Protein AF-A0A2X1NN23-F1 (afdb_monomer)

Secondary structure (DSSP, 8-state):
-BGGGSS-HHHHTTTT-S-B----SSS----SSSEEEEEE-TTSS-EEEEE------

Organism: Escherichia coli (NCBI:txid562)

pLDDT: mean 91.58, std 9.56, range [54.22, 96.88]

Mean predicted aligned error: 4.57 Å

Solvent-accessible surface area (backbone atoms only — not comparable to full-atom values): 3971 Å² total; per-residue (Å²): 86,64,29,71,76,46,94,47,65,63,56,31,71,38,79,85,50,89,75,69,44,77,83,76,92,58,101,72,88,77,81,94,65,68,58,46,82,72,46,72,44,95,84,66,87,48,75,42,74,41,71,58,85,71,86,78,128

Foldseek 3Di:
DFQCPDPDCCRNVCVVHGDHDDDDPDPDDDDPADFDFPDADPVRPDTDTDHDDDPDD

Structure (mmCIF, N/CA/C/O backbone):
data_AF-A0A2X1NN23-F1
#
_entry.id   AF-A0A2X1NN23-F1
#
loop_
_atom_site.group_PDB
_atom_site.id
_atom_site.type_symbol
_atom_site.label_atom_id
_atom_site.label_alt_id
_atom_site.label_comp_id
_atom_site.label_asym_id
_atom_site.label_entity_id
_atom_site.label_seq_id
_atom_site.pdbx_PDB_ins_code
_atom_site.Cartn_x
_atom_site.Cartn_y
_atom_site.Cartn_z
_atom_site.occupancy
_atom_site.B_iso_or_equiv
_atom_site.auth_seq_id
_atom_site.auth_comp_id
_atom_site.auth_asym_id
_atom_site.auth_atom_id
_atom_site.pdbx_PDB_model_num
ATOM 1 N N . MET A 1 1 ? -3.993 -11.227 -5.773 1.00 94.25 1 MET A N 1
ATOM 2 C CA . MET A 1 1 ? -3.116 -12.222 -5.125 1.00 94.25 1 MET A CA 1
ATOM 3 C C . MET A 1 1 ? -3.118 -12.024 -3.608 1.00 94.25 1 MET A C 1
ATOM 5 O O . MET A 1 1 ? -3.341 -10.897 -3.166 1.00 94.25 1 MET A O 1
ATOM 9 N N . PRO A 1 2 ? -2.916 -13.088 -2.811 1.00 96.00 2 PRO A N 1
ATOM 10 C CA . PRO A 1 2 ? -2.733 -12.982 -1.360 1.00 96.00 2 PRO A CA 1
ATOM 11 C C . PRO A 1 2 ? -1.526 -12.107 -0.993 1.00 96.00 2 PRO A C 1
ATOM 13 O O . PRO A 1 2 ? -0.529 -12.124 -1.714 1.00 96.00 2 PRO A O 1
ATOM 16 N N . LEU A 1 3 ? -1.589 -11.385 0.134 1.00 96.19 3 LEU A N 1
ATOM 17 C CA . LEU A 1 3 ? -0.481 -10.522 0.576 1.00 96.19 3 LEU A CA 1
ATOM 18 C C . LEU A 1 3 ? 0.811 -11.297 0.867 1.00 96.19 3 LEU A C 1
ATOM 20 O O . LEU A 1 3 ? 1.886 -10.771 0.619 1.00 96.19 3 LEU A O 1
ATOM 24 N N . ILE A 1 4 ? 0.719 -12.561 1.297 1.00 96.19 4 ILE A N 1
ATOM 25 C CA . ILE A 1 4 ? 1.887 -13.417 1.576 1.00 96.19 4 ILE A CA 1
ATOM 26 C C . ILE A 1 4 ? 2.799 -13.652 0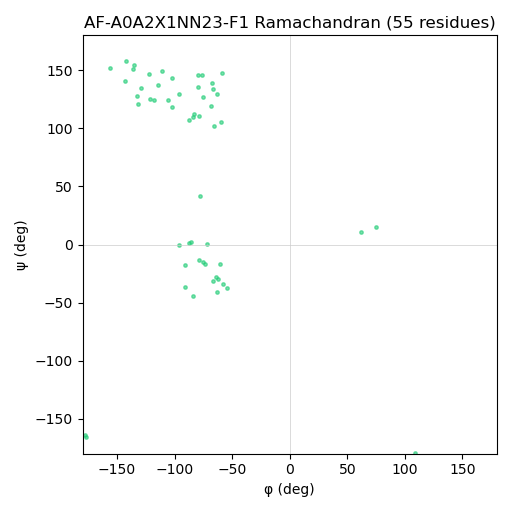.358 1.00 96.19 4 ILE A C 1
ATOM 28 O O . ILE A 1 4 ? 3.927 -14.097 0.522 1.00 96.19 4 ILE A O 1
ATOM 32 N N . HIS A 1 5 ? 2.318 -13.382 -0.860 1.00 96.31 5 HIS A N 1
ATOM 33 C CA . HIS A 1 5 ? 3.100 -13.507 -2.095 1.00 96.31 5 HIS A CA 1
ATOM 34 C C . HIS A 1 5 ? 3.728 -12.177 -2.548 1.00 96.31 5 HIS A C 1
ATOM 36 O O . HIS A 1 5 ? 4.387 -12.134 -3.584 1.00 96.31 5 HIS A O 1
ATOM 42 N N . VAL A 1 6 ? 3.507 -11.082 -1.817 1.00 95.94 6 VAL A N 1
ATOM 43 C CA . VAL A 1 6 ? 4.108 -9.775 -2.109 1.00 95.94 6 VAL A CA 1
ATOM 44 C C . VAL A 1 6 ? 5.544 -9.764 -1.584 1.00 95.94 6 VAL A C 1
ATOM 46 O O . VAL A 1 6 ? 5.797 -10.189 -0.465 1.00 95.94 6 VAL A O 1
ATOM 49 N N . ALA A 1 7 ? 6.492 -9.251 -2.369 1.00 95.44 7 ALA A N 1
ATOM 50 C CA . ALA A 1 7 ? 7.917 -9.238 -2.012 1.00 95.44 7 ALA A CA 1
ATOM 51 C C . ALA A 1 7 ? 8.299 -8.239 -0.892 1.00 95.44 7 ALA A C 1
ATOM 53 O O . ALA A 1 7 ? 9.467 -8.139 -0.530 1.00 95.44 7 ALA A O 1
ATOM 54 N N . ASP A 1 8 ? 7.334 -7.497 -0.348 1.00 94.75 8 ASP A N 1
ATOM 55 C CA . ASP A 1 8 ? 7.522 -6.525 0.729 1.00 94.75 8 ASP A CA 1
ATOM 56 C C . ASP A 1 8 ? 7.040 -7.122 2.057 1.00 94.75 8 ASP A C 1
ATOM 58 O O . ASP A 1 8 ? 5.860 -7.453 2.219 1.00 94.75 8 ASP A O 1
ATOM 62 N N . THR A 1 9 ? 7.954 -7.253 3.019 1.00 95.12 9 THR A N 1
ATOM 63 C CA . THR A 1 9 ? 7.696 -7.886 4.321 1.00 95.12 9 THR A CA 1
ATOM 64 C C . THR A 1 9 ? 6.664 -7.135 5.156 1.00 95.12 9 THR A C 1
ATOM 66 O O . THR A 1 9 ? 5.942 -7.761 5.935 1.00 95.12 9 THR A O 1
ATOM 69 N N . THR A 1 10 ? 6.529 -5.822 4.972 1.00 94.31 10 THR A N 1
ATOM 70 C CA . THR A 1 10 ? 5.541 -4.992 5.673 1.00 94.31 10 THR A CA 1
ATOM 71 C C . THR A 1 10 ? 4.120 -5.422 5.308 1.00 94.31 10 THR A C 1
ATOM 73 O O . THR A 1 10 ? 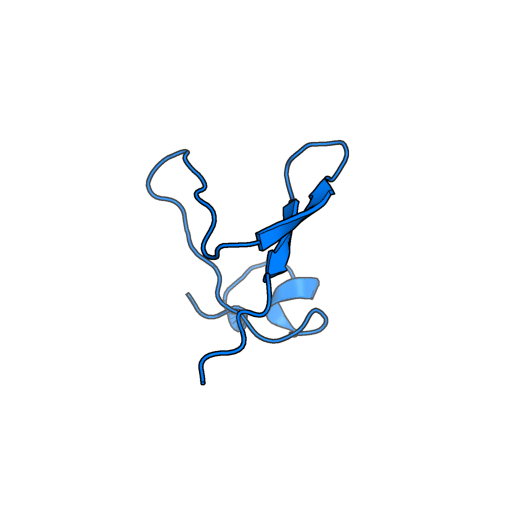3.255 -5.531 6.179 1.00 94.31 10 THR A O 1
ATOM 76 N N . PHE A 1 11 ? 3.888 -5.734 4.029 1.00 94.62 11 PHE A N 1
ATOM 77 C CA . PHE A 1 11 ? 2.600 -6.230 3.541 1.00 94.62 11 PHE A CA 1
ATOM 78 C C . PHE A 1 11 ? 2.449 -7.743 3.732 1.00 94.62 11 PHE A C 1
ATOM 80 O O . PHE A 1 11 ? 1.400 -8.196 4.191 1.00 94.62 11 PHE A O 1
ATOM 87 N N . ALA A 1 12 ? 3.486 -8.527 3.423 1.00 96.38 12 ALA A N 1
ATOM 88 C CA . ALA A 1 12 ? 3.428 -9.988 3.468 1.00 96.38 12 ALA A CA 1
ATOM 89 C C . ALA A 1 12 ? 3.252 -10.551 4.884 1.00 96.38 12 ALA A C 1
ATOM 91 O O . ALA A 1 12 ? 2.596 -11.578 5.055 1.00 96.38 12 ALA A O 1
ATOM 92 N N . SER A 1 13 ? 3.784 -9.862 5.899 1.00 96.12 13 SER A N 1
ATOM 93 C CA . SER A 1 13 ? 3.602 -10.236 7.309 1.00 96.12 13 SER A CA 1
ATOM 94 C C . SER A 1 13 ? 2.201 -9.938 7.851 1.00 96.12 13 SER A C 1
ATOM 96 O O . SER A 1 13 ? 1.832 -10.459 8.902 1.00 96.12 13 SER A O 1
ATOM 98 N N . GLY A 1 14 ? 1.418 -9.095 7.169 1.00 92.88 14 GLY A N 1
ATOM 99 C CA . GLY A 1 14 ? 0.127 -8.621 7.668 1.00 92.88 14 GLY A CA 1
ATOM 100 C C . GLY A 1 14 ? 0.225 -7.573 8.783 1.00 92.88 14 GLY A C 1
ATOM 101 O O . GLY A 1 14 ? -0.785 -7.304 9.432 1.00 92.88 14 GLY A O 1
ATOM 102 N N . LEU A 1 15 ? 1.397 -6.957 8.996 1.00 95.38 15 LEU A N 1
ATOM 103 C CA . LEU A 1 15 ? 1.621 -5.922 10.018 1.00 95.38 15 LEU A CA 1
ATOM 104 C C . LEU A 1 15 ? 0.629 -4.750 9.907 1.00 95.38 15 LEU A C 1
ATOM 106 O O . LEU A 1 15 ? 0.172 -4.222 10.916 1.00 95.38 15 LEU A O 1
ATOM 110 N N . LEU A 1 16 ? 0.277 -4.365 8.678 1.00 92.88 16 LEU A N 1
ATOM 111 C CA . LEU A 1 16 ? -0.652 -3.266 8.383 1.00 92.88 16 LEU A CA 1
ATOM 112 C C . LEU A 1 16 ? -2.128 -3.699 8.347 1.00 92.88 16 L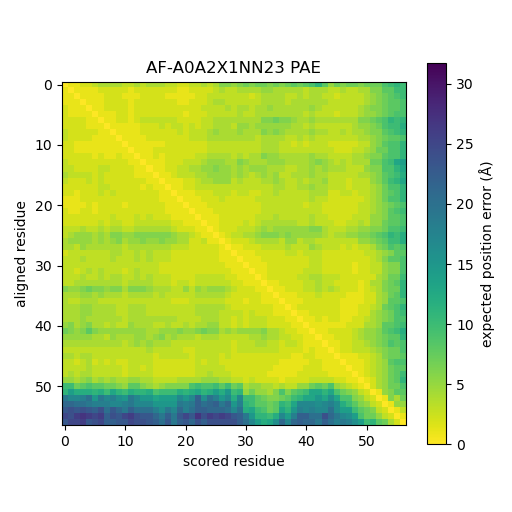EU A C 1
ATOM 114 O O . LEU A 1 16 ? -3.007 -2.880 8.083 1.00 92.88 16 LEU A O 1
ATOM 118 N N . GLY A 1 17 ? -2.409 -4.977 8.605 1.00 94.44 17 GLY A N 1
ATOM 119 C CA . GLY A 1 17 ? -3.745 -5.559 8.557 1.00 94.44 17 GLY A CA 1
ATOM 120 C C . GLY A 1 17 ? -3.965 -6.510 7.380 1.00 94.44 17 GLY A C 1
ATOM 121 O O . GLY A 1 17 ? -3.081 -6.793 6.572 1.00 94.44 17 GLY A O 1
ATOM 122 N N . LYS A 1 18 ? -5.186 -7.050 7.310 1.00 95.31 18 LYS A N 1
ATOM 123 C CA . LYS A 1 18 ? -5.597 -8.000 6.269 1.00 95.31 18 LYS A CA 1
ATOM 124 C C . LYS A 1 18 ? -5.942 -7.267 4.975 1.00 95.31 18 LYS A C 1
ATOM 126 O O . LYS A 1 18 ? -6.545 -6.200 5.003 1.00 95.31 18 LYS A O 1
ATOM 131 N N . GLY A 1 19 ? -5.644 -7.895 3.843 1.00 94.56 19 GLY A N 1
ATOM 132 C CA . GLY A 1 19 ? -5.970 -7.348 2.532 1.00 94.56 19 GLY A CA 1
ATOM 133 C C . GLY A 1 19 ? -5.582 -8.278 1.390 1.00 94.56 19 GLY A C 1
ATOM 134 O O . GLY A 1 19 ? -5.315 -9.465 1.594 1.00 94.56 19 GLY A O 1
ATOM 135 N N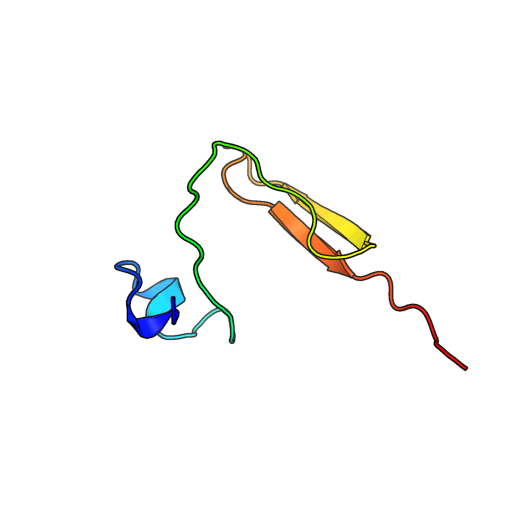 . ILE A 1 20 ? -5.549 -7.716 0.185 1.00 95.94 20 ILE A N 1
ATOM 136 C CA . ILE A 1 20 ? -5.110 -8.381 -1.044 1.00 95.94 20 ILE A CA 1
ATOM 137 C C . ILE A 1 20 ? -4.198 -7.446 -1.838 1.00 95.94 20 ILE A C 1
ATOM 139 O O . ILE A 1 20 ? -4.329 -6.227 -1.749 1.00 95.94 20 ILE A O 1
ATOM 143 N N . ALA A 1 21 ? -3.316 -8.020 -2.652 1.00 95.94 21 ALA A N 1
ATOM 144 C CA . ALA A 1 21 ? -2.548 -7.282 -3.647 1.00 95.94 21 ALA A CA 1
ATOM 145 C C . ALA A 1 21 ? -3.141 -7.499 -5.042 1.00 95.94 21 ALA A C 1
ATOM 147 O O . ALA A 1 21 ? -3.589 -8.599 -5.377 1.00 95.94 21 ALA A O 1
ATOM 148 N N . ILE A 1 22 ? -3.129 -6.464 -5.873 1.00 95.25 22 ILE A N 1
ATOM 149 C CA . ILE A 1 22 ? -3.610 -6.511 -7.256 1.00 95.25 22 ILE A CA 1
ATOM 150 C C . ILE A 1 22 ? -2.436 -6.121 -8.148 1.00 95.25 22 ILE A C 1
ATOM 152 O O . ILE A 1 22 ? -1.839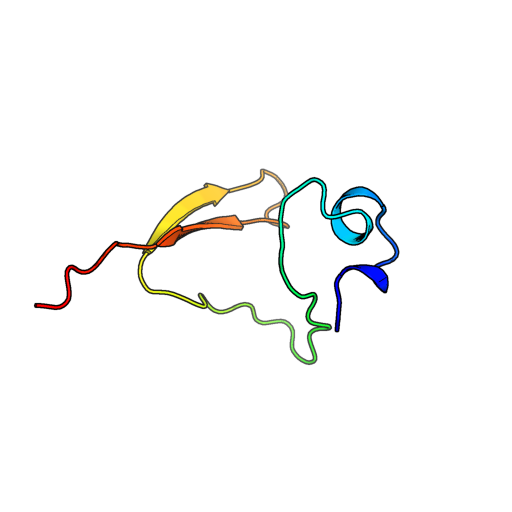 -5.070 -7.938 1.00 95.25 22 ILE A O 1
ATOM 156 N N . LEU A 1 23 ? -2.098 -6.973 -9.121 1.00 94.62 23 LEU A N 1
ATOM 157 C CA . LEU A 1 23 ? -1.159 -6.608 -10.179 1.00 94.62 23 LEU A CA 1
ATOM 158 C C . LEU A 1 23 ? -1.959 -5.853 -11.251 1.00 94.62 23 LEU A C 1
ATOM 160 O O . LEU A 1 23 ? -2.846 -6.463 -11.854 1.00 94.62 23 LEU A O 1
ATOM 164 N N . PRO A 1 24 ? -1.725 -4.548 -11.453 1.00 94.12 24 PRO A N 1
ATOM 165 C CA . PRO A 1 24 ? -2.497 -3.775 -12.413 1.00 94.12 24 PRO A CA 1
ATOM 166 C C . PRO A 1 24 ? -2.215 -4.254 -13.839 1.00 94.12 24 PRO A C 1
ATOM 168 O O . PRO A 1 24 ? -1.064 -4.431 -14.230 1.00 94.12 24 PRO A O 1
ATOM 171 N N . SER A 1 25 ? -3.274 -4.435 -14.628 1.00 96.19 25 SER A N 1
ATOM 172 C CA . SER A 1 25 ? -3.178 -4.650 -16.078 1.00 96.19 25 SER A CA 1
ATOM 173 C C . SER A 1 25 ? -3.244 -3.341 -16.872 1.00 96.19 25 SER A C 1
ATOM 175 O O . SER A 1 25 ? -2.860 -3.307 -18.037 1.00 96.19 25 SER A O 1
ATOM 177 N N . VAL A 1 26 ? -3.725 -2.268 -16.240 1.00 95.75 26 VAL A N 1
ATOM 178 C CA . VAL A 1 26 ? -3.854 -0.916 -16.795 1.00 95.75 26 VAL A CA 1
ATOM 179 C C . VAL A 1 26 ? -3.373 0.109 -15.767 1.00 95.75 26 VAL A C 1
ATOM 181 O O . VAL A 1 26 ? -3.467 -0.125 -14.563 1.00 95.75 26 VAL A O 1
ATOM 184 N N . GLY A 1 27 ? -2.863 1.252 -16.228 1.00 95.12 27 GLY A N 1
ATOM 185 C CA . GLY A 1 27 ? -2.322 2.327 -15.383 1.00 95.12 27 GLY A CA 1
ATOM 186 C C . GLY A 1 27 ? -3.387 3.210 -14.727 1.00 95.12 27 GLY A C 1
ATOM 187 O O . GLY A 1 27 ? -3.240 4.428 -14.713 1.00 95.12 27 GLY A O 1
ATOM 188 N N . GLU A 1 28 ? -4.472 2.618 -14.229 1.00 94.50 28 GLU A N 1
ATOM 189 C CA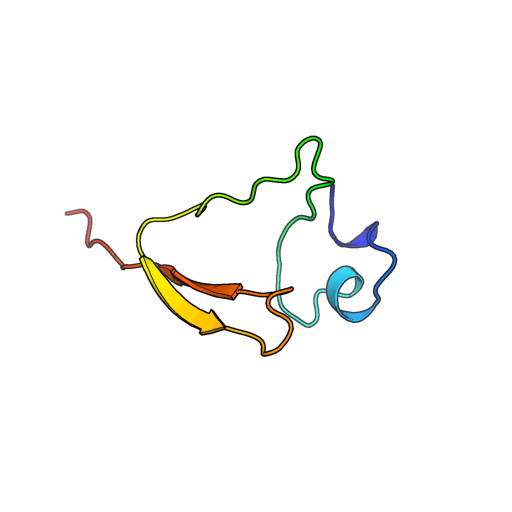 . GLU A 1 28 ? -5.597 3.336 -13.628 1.00 94.50 28 GLU A CA 1
ATOM 190 C C . GLU A 1 28 ? -5.936 2.753 -12.251 1.00 94.50 28 GLU A C 1
ATOM 192 O O . GLU A 1 28 ? -6.051 1.539 -12.083 1.00 94.50 28 GLU A O 1
ATOM 197 N N . VAL A 1 29 ? -6.138 3.629 -11.265 1.00 93.81 29 VAL A N 1
ATOM 198 C CA . VAL A 1 29 ? -6.606 3.264 -9.923 1.00 93.81 29 VAL A CA 1
ATOM 199 C C . VAL A 1 29 ? -7.944 3.951 -9.680 1.00 93.81 29 VAL A C 1
ATOM 201 O O . VAL A 1 29 ? -8.050 5.172 -9.771 1.00 93.81 29 VAL A O 1
ATOM 204 N N . ARG A 1 30 ? -8.973 3.164 -9.353 1.00 94.75 30 ARG A N 1
ATOM 205 C CA . ARG A 1 30 ? -10.313 3.658 -9.008 1.00 94.75 30 ARG A CA 1
ATOM 206 C C . ARG A 1 30 ? -10.608 3.420 -7.536 1.00 94.75 30 ARG A C 1
ATOM 208 O O . ARG A 1 30 ? -10.138 2.441 -6.959 1.00 94.75 30 ARG A O 1
ATOM 215 N N . SER A 1 31 ? -11.416 4.297 -6.939 1.00 95.56 31 SER A N 1
ATOM 216 C CA . SER A 1 31 ? -11.835 4.117 -5.548 1.00 95.56 31 SER A CA 1
ATOM 217 C C . SER A 1 31 ? -12.665 2.834 -5.402 1.00 95.56 31 SER A C 1
ATOM 219 O O . SER A 1 31 ? -13.636 2.668 -6.144 1.00 95.56 31 SER A O 1
ATOM 221 N N . PRO A 1 32 ? -12.341 1.948 -4.442 1.00 93.44 32 PRO A N 1
ATOM 222 C CA . PRO A 1 32 ? -13.133 0.749 -4.180 1.00 93.44 32 PRO A CA 1
ATOM 223 C C . PRO A 1 32 ? -14.402 1.039 -3.365 1.00 93.44 32 PRO A C 1
ATOM 225 O O . PRO A 1 32 ? -15.266 0.174 -3.253 1.00 93.44 32 PRO A O 1
ATOM 228 N N . VAL A 1 33 ? -14.513 2.230 -2.761 1.00 93.69 33 VAL A N 1
ATOM 229 C CA . VAL A 1 33 ? -15.614 2.609 -1.863 1.00 93.69 33 VAL A CA 1
ATOM 230 C C . VAL A 1 33 ? -16.024 4.070 -2.050 1.00 93.69 33 VAL A C 1
ATOM 232 O O . VAL A 1 33 ? -15.230 4.906 -2.488 1.00 93.69 33 VAL A O 1
ATOM 235 N N . ALA A 1 34 ? -17.254 4.399 -1.652 1.00 95.12 34 ALA A N 1
ATOM 236 C CA . ALA A 1 34 ? -17.640 5.779 -1.381 1.00 95.12 34 ALA A CA 1
ATOM 237 C C . ALA A 1 34 ? -17.039 6.220 -0.035 1.00 95.12 34 ALA A C 1
ATOM 239 O O . ALA A 1 34 ? -17.205 5.552 0.989 1.00 95.12 34 ALA A O 1
ATOM 240 N N . GLY A 1 35 ? -16.316 7.337 -0.028 1.00 92.94 35 GLY A N 1
ATOM 241 C CA . GLY A 1 35 ? -15.560 7.754 1.145 1.00 92.94 35 GLY A CA 1
ATOM 242 C C . GLY A 1 35 ? -14.861 9.091 0.968 1.00 92.94 35 GLY A C 1
ATOM 243 O O . GLY A 1 35 ? -15.156 9.852 0.047 1.00 92.94 35 GLY A O 1
ATOM 244 N N . ARG A 1 36 ? -13.927 9.375 1.874 1.00 94.88 36 ARG A N 1
ATOM 245 C CA . ARG A 1 36 ? -13.088 10.579 1.846 1.00 94.88 36 ARG A CA 1
ATOM 246 C C . ARG A 1 36 ? -11.619 10.181 1.801 1.00 94.88 36 ARG A C 1
ATOM 248 O O . ARG A 1 36 ? -11.228 9.176 2.396 1.00 94.88 36 ARG A O 1
ATOM 255 N N . ILE A 1 37 ? -10.808 1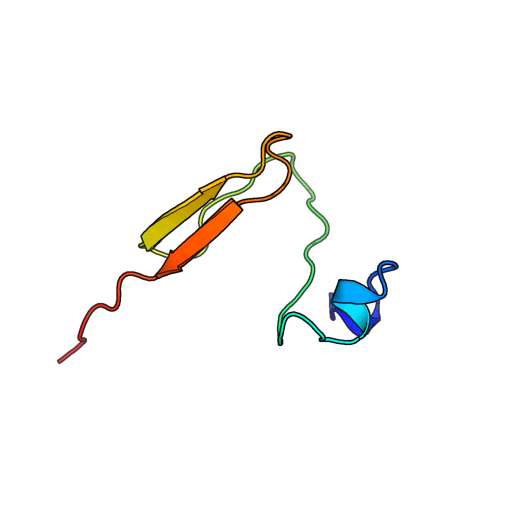0.992 1.126 1.00 95.31 37 ILE A N 1
ATOM 256 C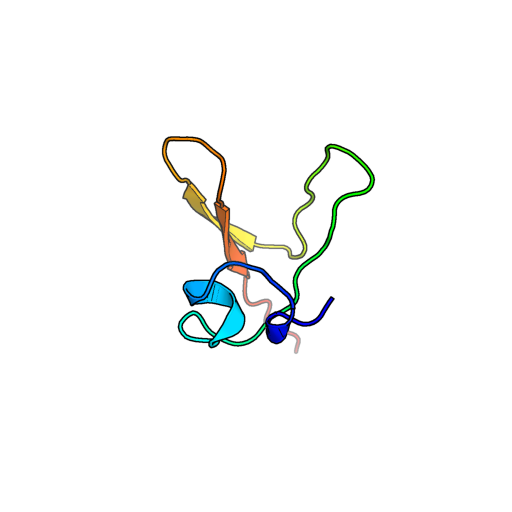 CA . ILE A 1 37 ? -9.350 10.876 1.201 1.00 95.31 37 ILE A CA 1
ATOM 257 C C . ILE A 1 37 ? -8.931 11.278 2.615 1.00 95.31 37 ILE A C 1
ATOM 259 O O . ILE A 1 37 ? -9.206 12.394 3.049 1.00 95.31 37 ILE A O 1
ATOM 263 N N . ALA A 1 38 ? -8.308 10.350 3.333 1.00 95.25 38 ALA A N 1
ATOM 264 C CA . ALA A 1 38 ? -7.815 10.567 4.687 1.00 95.25 38 ALA A CA 1
ATOM 265 C C . ALA A 1 38 ? -6.366 11.071 4.687 1.00 95.25 38 ALA A C 1
ATOM 267 O O . ALA A 1 38 ? -6.002 11.895 5.519 1.00 95.25 38 ALA A O 1
ATOM 268 N N . SER A 1 39 ? -5.540 10.581 3.758 1.00 95.56 39 SER A N 1
ATOM 269 C CA . SER A 1 39 ? -4.150 11.013 3.602 1.00 95.56 39 SER A CA 1
ATOM 270 C C . SER A 1 39 ? -3.646 10.760 2.184 1.00 95.56 39 SER A C 1
ATOM 272 O O . SER A 1 39 ? -4.103 9.835 1.503 1.00 95.56 39 SER A O 1
ATOM 274 N N . LEU A 1 40 ? -2.692 11.584 1.761 1.00 95.62 40 LEU A N 1
ATOM 275 C CA . LEU A 1 40 ? -2.043 11.543 0.458 1.00 95.62 40 LEU A CA 1
ATOM 276 C C . LEU A 1 40 ? -0.533 11.631 0.681 1.00 95.62 40 LEU A C 1
ATOM 278 O O . LEU A 1 40 ? -0.043 12.576 1.300 1.00 95.62 40 LEU A O 1
ATOM 282 N N . PHE A 1 41 ? 0.199 10.622 0.219 1.00 93.94 41 PHE A N 1
ATOM 283 C CA . PHE A 1 41 ? 1.649 10.570 0.390 1.00 93.94 41 PHE A CA 1
ATOM 284 C C . PHE A 1 41 ? 2.321 11.535 -0.590 1.00 93.94 41 PHE A C 1
ATOM 286 O O . PHE A 1 41 ? 1.852 11.701 -1.712 1.00 93.94 41 PHE A O 1
ATOM 293 N N . ALA A 1 42 ? 3.438 12.150 -0.191 1.00 94.69 42 ALA A N 1
ATOM 294 C CA . ALA A 1 42 ? 4.079 13.221 -0.963 1.00 94.69 42 ALA A CA 1
ATOM 295 C C . ALA A 1 42 ? 4.480 12.807 -2.393 1.00 94.69 42 ALA A C 1
ATOM 297 O O . ALA A 1 42 ? 4.394 13.612 -3.313 1.00 94.69 42 ALA A O 1
ATOM 298 N N . THR A 1 43 ? 4.879 11.546 -2.595 1.00 96.88 43 THR A N 1
ATOM 299 C CA . THR A 1 43 ? 5.230 10.998 -3.919 1.00 96.88 43 THR A CA 1
ATOM 300 C C . THR A 1 43 ? 4.023 10.475 -4.701 1.00 96.88 43 THR A C 1
ATOM 302 O O . THR A 1 43 ? 4.188 9.932 -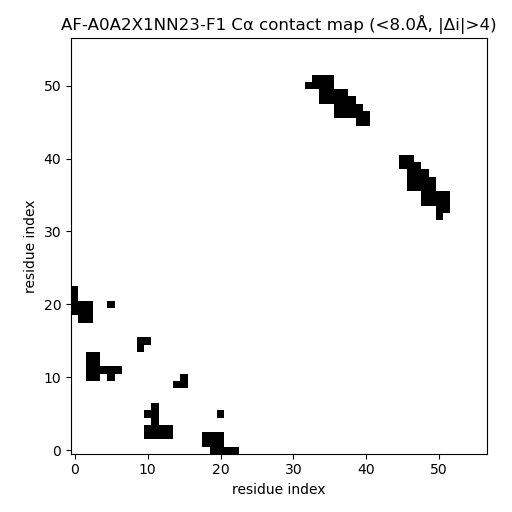5.788 1.00 96.88 43 THR A O 1
ATOM 305 N N . LEU A 1 44 ? 2.813 10.603 -4.148 1.00 92.50 44 LEU A N 1
ATOM 306 C CA . LEU A 1 44 ? 1.540 10.175 -4.737 1.00 92.50 44 LEU A CA 1
ATOM 307 C C . LEU A 1 44 ? 1.413 8.662 -5.001 1.00 92.50 44 LEU A C 1
ATOM 309 O O . LEU A 1 44 ? 0.447 8.225 -5.618 1.00 92.50 44 LEU A O 1
ATOM 313 N N . HIS A 1 45 ? 2.338 7.841 -4.496 1.00 92.31 45 HIS A N 1
ATOM 314 C CA . HIS A 1 45 ? 2.303 6.382 -4.672 1.00 92.31 45 HIS A CA 1
ATOM 315 C C . HIS A 1 45 ? 1.254 5.669 -3.800 1.00 92.31 45 HIS A C 1
ATOM 317 O O . HIS A 1 45 ? 0.962 4.495 -4.017 1.00 92.31 45 HIS A O 1
ATOM 323 N N . ALA A 1 46 ? 0.723 6.356 -2.785 1.00 93.81 46 ALA A N 1
ATOM 324 C CA . ALA A 1 46 ? -0.194 5.791 -1.809 1.00 93.81 46 ALA A CA 1
ATOM 325 C C . ALA A 1 46 ? -1.265 6.808 -1.400 1.00 93.81 46 ALA A C 1
ATOM 327 O O . ALA A 1 46 ? -0.997 8.000 -1.217 1.00 93.81 46 ALA A O 1
ATOM 328 N N . ILE A 1 47 ? -2.487 6.302 -1.239 1.00 94.81 47 ILE A N 1
ATOM 329 C CA . ILE A 1 47 ? -3.667 7.062 -0.832 1.00 94.81 47 ILE A CA 1
ATOM 330 C C . ILE A 1 47 ? -4.357 6.273 0.276 1.00 94.81 47 ILE A C 1
ATOM 332 O O . ILE A 1 47 ? -4.654 5.090 0.109 1.00 94.81 47 ILE A O 1
ATOM 336 N N . ALA A 1 48 ? -4.635 6.933 1.397 1.00 94.31 48 ALA A N 1
ATOM 337 C CA . ALA A 1 48 ? -5.467 6.372 2.452 1.00 94.31 48 ALA A CA 1
ATOM 338 C C . ALA A 1 48 ? -6.909 6.861 2.279 1.00 94.31 48 ALA A C 1
ATOM 340 O O . ALA A 1 48 ? -7.153 8.064 2.158 1.00 94.31 48 ALA A O 1
ATOM 341 N N . LEU A 1 49 ? -7.867 5.934 2.293 1.00 95.06 49 LEU A N 1
ATOM 342 C CA . LEU A 1 49 ? -9.296 6.222 2.177 1.00 95.06 49 LEU A CA 1
ATOM 343 C C . LEU A 1 49 ? -10.009 5.858 3.478 1.00 95.06 49 LEU A C 1
ATOM 345 O O . LEU A 1 49 ? -9.768 4.796 4.048 1.00 95.06 49 LEU A O 1
ATOM 349 N N . SER A 1 50 ? -10.924 6.719 3.913 1.00 93.25 50 SER A N 1
ATOM 350 C CA . SER A 1 50 ? -11.886 6.401 4.966 1.00 93.25 50 SER A CA 1
ATOM 351 C C . SER A 1 50 ? -13.256 6.193 4.334 1.00 93.25 50 SER A C 1
ATOM 353 O O . SER A 1 50 ? -13.740 7.062 3.601 1.00 93.25 50 SER A O 1
ATOM 355 N N . GLN A 1 51 ? -13.870 5.035 4.582 1.00 88.56 51 GLN A N 1
ATOM 356 C CA . GLN A 1 51 ? -15.214 4.759 4.084 1.00 88.56 51 GLN A CA 1
ATOM 357 C C . GLN A 1 51 ? -16.222 5.673 4.779 1.00 88.56 51 GLN A C 1
ATOM 359 O O . GLN A 1 51 ? -16.153 5.888 5.991 1.00 88.56 51 GLN A O 1
ATOM 364 N N . MET A 1 52 ? -17.186 6.191 4.024 1.00 77.38 52 MET A N 1
ATOM 365 C CA . MET A 1 52 ? -18.314 6.868 4.647 1.00 77.38 52 MET A CA 1
ATOM 366 C C . MET A 1 52 ? -19.264 5.786 5.151 1.00 77.38 52 MET A C 1
ATOM 368 O O . MET A 1 52 ? -19.861 5.069 4.350 1.00 77.38 52 MET A O 1
ATOM 372 N N . MET A 1 53 ? -19.368 5.626 6.471 1.00 71.06 53 MET A N 1
ATOM 373 C CA . MET A 1 53 ? -20.301 4.666 7.054 1.00 71.06 53 MET A CA 1
ATOM 374 C C . MET A 1 53 ? -21.727 5.128 6.750 1.00 71.06 53 MET A C 1
ATOM 376 O O . MET A 1 53 ? -22.240 6.060 7.366 1.00 71.06 53 MET A O 1
ATOM 380 N N . VAL A 1 54 ? -22.355 4.499 5.760 1.00 61.81 54 VAL A N 1
ATOM 381 C CA . VAL A 1 54 ? -23.777 4.683 5.484 1.00 61.81 54 VAL A CA 1
ATOM 382 C C . VAL A 1 54 ? -24.511 3.727 6.412 1.00 61.81 54 VAL A C 1
ATOM 384 O O . VAL A 1 54 ? -24.428 2.513 6.235 1.00 61.81 54 VAL A O 1
ATOM 387 N N . TRP A 1 55 ? -25.200 4.260 7.421 1.00 63.12 55 TRP A N 1
ATOM 388 C CA . TRP A 1 55 ? -26.155 3.471 8.195 1.00 63.12 55 TRP A CA 1
ATOM 389 C C . TRP A 1 55 ? -27.219 2.950 7.228 1.00 63.12 55 TRP A C 1
ATOM 391 O O . TRP A 1 55 ? -28.043 3.713 6.725 1.00 63.12 55 TRP A O 1
ATOM 401 N N . ARG A 1 56 ? -27.160 1.658 6.907 1.00 61.72 56 ARG A N 1
ATOM 402 C CA . ARG A 1 56 ? -28.232 0.979 6.185 1.00 61.72 56 ARG A CA 1
ATOM 403 C C . ARG A 1 56 ? -29.215 0.494 7.246 1.00 61.72 56 ARG A C 1
ATOM 405 O O . ARG A 1 56 ? -28.860 -0.376 8.036 1.00 61.72 56 ARG A O 1
ATOM 412 N N . SER A 1 57 ? -30.365 1.170 7.306 1.00 54.22 57 SER A N 1
ATOM 413 C CA . SER A 1 57 ? -31.530 0.772 8.104 1.00 54.22 57 SER A CA 1
ATOM 414 C C . SER A 1 57 ? -32.066 -0.589 7.680 1.00 54.22 57 SER A C 1
ATOM 416 O O . SER A 1 57 ? -31.833 -0.979 6.512 1.00 54.22 57 SER A O 1
#

Sequence (57 aa):
MPLIHVADTTFASGLLGKGIAILPSVGEVRSPVAGRIASLFATLHAIALSQMMVWRS

Nearest PDB structures (foldseek):
  2gpr-assembly1_A  TM=9.630E-01  e=3.913E-02  Mycoplasma capricolum
  7yr7-assembly1_G  TM=2.323E-01  e=9.877E+00  Pseudomonas aeruginosa

InterPro domains:
  IPR001127 Phosphotransferase system, sugar-specific permease EIIA type 1 [PF00358] (2-50)
  IPR001127 Phosphotransferase system, sugar-specific permease EIIA type 1 [PS51093] (8-57)
  IPR011055 Duplicated hybrid motif [G3DSA:2.70.70.10] (1-53)
  IPR011055 Duplicated hybrid motif [SSF51261] (2-49)
  IPR050890 Phosphotransferase system EIIA component [PTHR45008] (2-51)

Radius of gyration: 13.71 Å; Cα contacts (8 Å, |Δi|>4): 53; chains: 1; bounding box: 39×27×27 Å